Protein AF-A0A1R1PQX9-F1 (afdb_monomer_lite)

Foldseek 3Di:
DDDDDDDDDDDDDDPDPDPDPDPVVVVVVVVVVVCVVCLQQAQAPAGRDDDDPPDDGSVVVCDDDVNVPPDSVPDDGHHDVVVVVVPDDDDDDPDPDDDDPPPDDPDPDDDDD

Secondary structure (DSSP, 8-state):
--PPPPP----------------HHHHHHHHHHHHHHS-TTSSSSS--S-SSTTPPPHHHHT-STTSTT--STTS--PPPHHHHHTTSPPPP-SSS-----TT----------

Organism: Zancudomyces culisetae (NCBI:txid1213189)

pLDDT: mean 76.29, std 18.89, range [38.81, 96.44]

Structure (mmCIF, N/CA/C/O backbone):
data_AF-A0A1R1PQX9-F1
#
_entry.id   AF-A0A1R1PQX9-F1
#
loop_
_atom_site.group_PDB
_atom_site.id
_atom_site.type_symbol
_atom_site.label_atom_id
_atom_site.label_alt_id
_atom_site.label_comp_id
_atom_site.label_asym_id
_atom_site.label_entity_id
_atom_site.label_seq_id
_atom_site.pdbx_PDB_ins_code
_atom_site.Cartn_x
_atom_site.Cartn_y
_atom_site.Cartn_z
_atom_site.occupancy
_atom_site.B_iso_or_equiv
_atom_site.auth_seq_id
_atom_site.auth_comp_id
_atom_site.auth_asym_id
_atom_site.auth_atom_id
_atom_site.pdbx_PDB_model_num
ATOM 1 N N . MET A 1 1 ? 81.432 1.247 -43.766 1.00 42.47 1 MET A N 1
ATOM 2 C CA . MET A 1 1 ? 80.584 2.095 -42.900 1.00 42.47 1 MET A CA 1
AT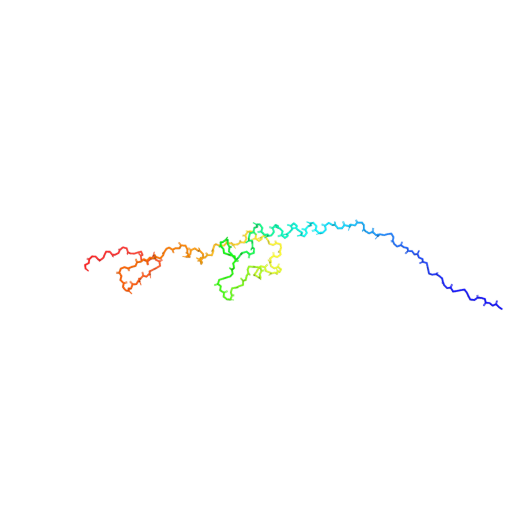OM 3 C C . MET A 1 1 ? 79.189 2.138 -43.513 1.00 42.47 1 MET A C 1
ATOM 5 O O . MET A 1 1 ? 78.924 3.020 -44.314 1.00 42.47 1 MET A O 1
ATOM 9 N N . ASN A 1 2 ? 78.319 1.172 -43.208 1.00 38.81 2 ASN A N 1
ATOM 10 C CA . ASN A 1 2 ? 76.981 1.112 -43.810 1.00 38.81 2 ASN A CA 1
ATOM 11 C C . ASN A 1 2 ? 75.936 1.377 -42.726 1.00 38.81 2 ASN A C 1
ATOM 13 O O . ASN A 1 2 ? 75.828 0.626 -41.759 1.00 38.81 2 ASN A O 1
ATOM 17 N N . ARG A 1 3 ? 75.227 2.502 -42.864 1.00 50.44 3 ARG A N 1
ATOM 18 C CA . ARG A 1 3 ? 74.187 2.962 -41.941 1.00 50.44 3 ARG A CA 1
ATOM 19 C C . ARG A 1 3 ? 72.913 2.144 -42.139 1.00 50.44 3 ARG A C 1
ATOM 21 O O . ARG A 1 3 ? 72.355 2.123 -43.230 1.00 50.44 3 ARG A O 1
ATOM 28 N N . VAL A 1 4 ? 72.439 1.527 -41.063 1.00 54.25 4 VAL A N 1
ATOM 29 C CA . VAL A 1 4 ? 71.077 0.998 -40.953 1.00 54.25 4 VAL A CA 1
ATOM 30 C C . VAL A 1 4 ? 70.146 2.187 -40.698 1.00 54.25 4 VAL A C 1
ATOM 32 O O . VAL A 1 4 ? 70.341 2.910 -39.723 1.00 54.25 4 VAL A O 1
ATOM 35 N N . VAL A 1 5 ? 69.156 2.412 -41.563 1.00 56.44 5 VAL A N 1
ATOM 36 C CA . VAL A 1 5 ? 68.070 3.374 -41.311 1.00 56.44 5 VAL A CA 1
ATOM 37 C C . VAL A 1 5 ? 66.827 2.583 -40.914 1.00 56.44 5 VAL A C 1
ATOM 39 O O . VAL A 1 5 ? 66.352 1.734 -41.665 1.00 56.44 5 VAL A O 1
ATOM 42 N N . ALA A 1 6 ? 66.349 2.833 -39.697 1.00 54.91 6 ALA A N 1
ATOM 43 C CA . ALA A 1 6 ? 65.180 2.201 -39.103 1.00 54.91 6 ALA A CA 1
ATOM 44 C C . ALA A 1 6 ? 63.860 2.873 -39.534 1.00 54.91 6 ALA A C 1
ATOM 46 O O . ALA A 1 6 ? 63.826 4.033 -39.938 1.00 54.91 6 ALA A O 1
ATOM 47 N N . LEU A 1 7 ? 62.784 2.087 -39.419 1.00 58.06 7 LEU A N 1
ATOM 48 C CA . LEU A 1 7 ? 61.389 2.336 -39.792 1.00 58.06 7 LEU A CA 1
ATOM 49 C C . LEU A 1 7 ? 60.802 3.688 -39.348 1.00 58.06 7 LEU A C 1
ATOM 51 O O . LEU A 1 7 ? 60.935 4.071 -38.188 1.00 58.06 7 LEU A O 1
ATOM 55 N N . THR A 1 8 ? 59.910 4.244 -40.175 1.00 57.44 8 THR A N 1
ATOM 56 C CA . THR A 1 8 ? 58.735 4.989 -39.688 1.00 57.44 8 THR A CA 1
ATOM 57 C C . THR A 1 8 ? 57.465 4.500 -40.397 1.00 57.44 8 THR A C 1
ATOM 59 O O . THR A 1 8 ? 57.415 4.339 -41.615 1.00 57.44 8 THR A O 1
ATOM 62 N N . ARG A 1 9 ? 56.441 4.148 -39.606 1.00 58.56 9 ARG A N 1
ATOM 63 C CA . ARG A 1 9 ? 55.168 3.581 -40.078 1.00 58.56 9 ARG A CA 1
ATOM 64 C C . ARG A 1 9 ? 54.248 4.696 -40.586 1.00 58.56 9 ARG A C 1
ATOM 66 O O . ARG A 1 9 ? 54.128 5.747 -39.965 1.00 58.56 9 ARG A O 1
ATOM 73 N N . ASN A 1 10 ? 53.587 4.420 -41.704 1.00 54.25 10 ASN A N 1
ATOM 74 C CA . ASN A 1 10 ? 52.663 5.292 -42.424 1.00 54.25 10 ASN A CA 1
ATOM 75 C C . ASN A 1 10 ? 51.423 5.639 -41.569 1.00 54.25 10 ASN A C 1
ATOM 77 O O . ASN A 1 10 ? 50.654 4.752 -41.198 1.00 54.25 10 ASN A O 1
ATOM 81 N N . ILE A 1 11 ? 51.225 6.922 -41.255 1.00 62.81 11 ILE A N 1
ATOM 82 C CA . ILE A 1 11 ? 50.073 7.426 -40.494 1.00 62.81 11 ILE A CA 1
ATOM 83 C C . ILE A 1 11 ? 48.940 7.730 -41.482 1.00 62.81 11 ILE A C 1
ATOM 85 O O . ILE A 1 11 ? 48.934 8.779 -42.121 1.00 62.81 11 ILE A O 1
ATOM 89 N N . ARG A 1 12 ? 47.939 6.847 -41.578 1.00 60.03 12 ARG A N 1
ATOM 90 C CA . ARG A 1 12 ? 46.628 7.186 -42.157 1.00 60.03 12 ARG A CA 1
ATOM 91 C C . ARG A 1 12 ? 45.631 7.383 -41.020 1.00 60.03 12 ARG A C 1
ATOM 93 O O . ARG A 1 12 ? 45.222 6.420 -40.380 1.00 60.03 12 ARG A O 1
ATOM 100 N N . LYS A 1 13 ? 45.267 8.637 -40.741 1.00 60.69 13 LYS A N 1
ATOM 101 C CA . LYS A 1 13 ? 44.213 8.976 -39.774 1.00 60.69 13 LYS A CA 1
ATOM 102 C C . LYS A 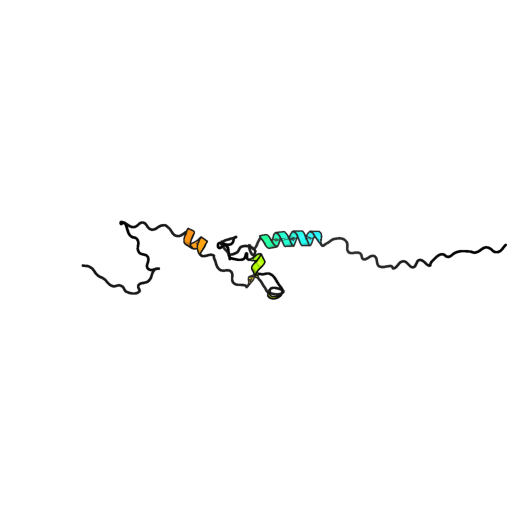1 13 ? 42.845 8.731 -40.430 1.00 60.69 13 LYS A C 1
ATOM 104 O O . LYS A 1 13 ? 42.609 9.315 -41.488 1.00 60.69 13 LYS A O 1
ATOM 109 N N . PRO A 1 14 ? 41.940 7.920 -39.855 1.00 58.06 14 PRO A N 1
ATOM 110 C CA . PRO A 1 14 ? 40.578 7.844 -40.356 1.00 58.06 14 PRO A CA 1
ATOM 111 C C . PRO A 1 14 ? 39.829 9.128 -39.985 1.00 58.06 14 PRO A C 1
ATOM 113 O O . PRO A 1 14 ? 39.666 9.475 -38.814 1.00 58.06 14 PRO A O 1
ATOM 116 N N . ILE A 1 15 ? 39.383 9.839 -41.016 1.00 66.69 15 ILE A N 1
ATOM 117 C CA . ILE A 1 15 ? 38.329 10.846 -40.939 1.00 66.69 15 ILE A CA 1
ATOM 118 C C . ILE A 1 15 ? 37.060 10.080 -40.583 1.00 66.69 15 ILE A C 1
ATOM 120 O O . ILE A 1 15 ? 36.576 9.363 -41.440 1.00 66.69 15 ILE A O 1
ATOM 124 N N . LEU A 1 16 ? 36.594 10.155 -39.336 1.00 62.31 16 LEU A N 1
ATOM 125 C CA . LEU A 1 16 ? 35.195 10.007 -38.894 1.00 62.31 16 LEU A CA 1
ATOM 126 C C . LEU A 1 16 ? 35.175 10.124 -37.354 1.00 62.31 16 LEU A C 1
ATOM 128 O O . LEU A 1 16 ? 34.904 9.170 -36.629 1.00 62.31 16 LEU A O 1
ATOM 132 N N . GLN A 1 17 ? 35.493 11.311 -36.832 1.00 60.09 17 GLN A N 1
ATOM 133 C CA . GLN A 1 17 ? 35.113 11.664 -35.461 1.00 60.09 17 GLN A CA 1
ATOM 134 C C . GLN A 1 17 ? 33.673 12.180 -35.528 1.00 60.09 17 GLN A C 1
ATOM 136 O O . GLN A 1 17 ? 33.383 13.256 -36.048 1.00 60.09 17 GLN A O 1
ATOM 141 N N . ARG A 1 18 ? 32.769 11.300 -35.103 1.00 59.69 18 ARG A N 1
ATOM 142 C CA . ARG A 1 1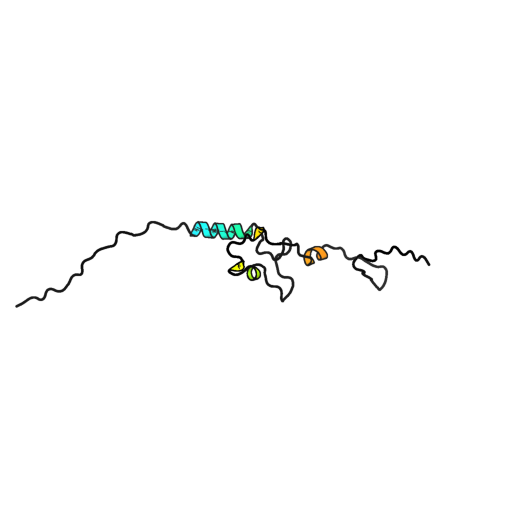8 ? 31.317 11.44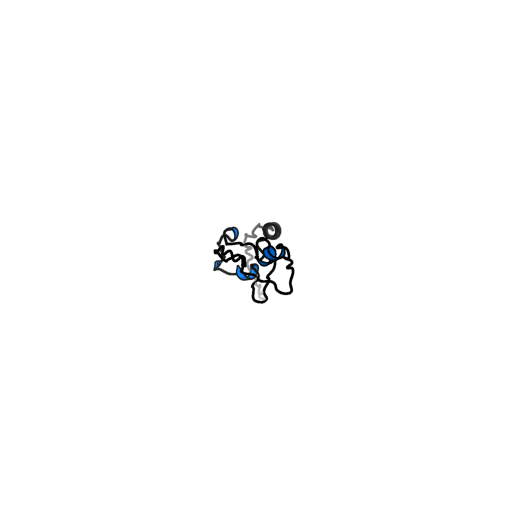2 -35.088 1.00 59.69 18 ARG A CA 1
ATOM 143 C C . ARG A 1 18 ? 30.904 12.616 -34.199 1.00 59.69 18 ARG A C 1
ATOM 145 O O . ARG A 1 18 ? 31.036 12.557 -32.983 1.00 59.69 18 ARG A O 1
ATOM 152 N N . TRP A 1 19 ? 30.363 13.656 -34.822 1.00 62.25 19 TRP A N 1
ATOM 153 C CA . TRP A 1 19 ? 29.675 14.759 -34.158 1.00 62.25 19 TRP A CA 1
ATOM 154 C C . TRP A 1 19 ? 28.310 14.299 -33.649 1.00 62.25 19 TRP A C 1
ATOM 156 O O . TRP A 1 19 ? 27.332 14.412 -34.369 1.00 62.25 19 TRP A O 1
ATOM 166 N N . PHE A 1 20 ? 28.228 13.783 -32.427 1.00 59.69 20 PHE A N 1
ATOM 167 C CA . PHE A 1 20 ? 26.977 13.787 -31.660 1.00 59.69 20 PHE A CA 1
ATOM 168 C C . PHE A 1 20 ? 27.334 13.929 -30.180 1.00 59.69 20 PHE A C 1
ATOM 170 O O . PHE A 1 20 ? 27.494 12.945 -29.463 1.00 59.69 20 PHE A O 1
ATOM 177 N N . SER A 1 21 ? 27.533 15.179 -29.758 1.00 57.94 21 SER A N 1
ATOM 178 C CA . SER A 1 21 ? 27.712 15.535 -28.353 1.00 57.94 21 SER A CA 1
ATOM 179 C C . SER A 1 21 ? 26.346 15.611 -27.669 1.00 57.94 21 SER A C 1
ATOM 181 O O . SER A 1 21 ? 25.455 16.317 -28.134 1.00 57.94 21 SER A O 1
ATOM 183 N N . SER A 1 22 ? 26.218 14.830 -26.598 1.00 61.75 22 SER A N 1
ATOM 184 C CA . SER A 1 22 ? 25.275 14.930 -25.478 1.00 61.75 22 SER A CA 1
ATOM 185 C C . SER A 1 22 ? 23.878 15.504 -25.766 1.00 61.75 22 SER A C 1
ATOM 187 O O . SER A 1 22 ? 23.613 16.694 -25.626 1.00 61.75 22 SER A O 1
ATOM 189 N N . SER A 1 23 ? 22.927 14.630 -26.100 1.00 57.12 23 SER A N 1
ATOM 190 C CA . SER A 1 23 ? 21.487 14.896 -25.895 1.00 57.12 23 SER A CA 1
ATOM 191 C C . SER A 1 23 ? 20.826 13.852 -24.987 1.00 57.12 23 SER A C 1
ATOM 193 O O . SER A 1 23 ? 19.615 13.873 -24.789 1.00 57.12 23 SER A O 1
ATOM 195 N N . THR A 1 24 ? 21.612 12.936 -24.417 1.00 55.94 24 THR A N 1
ATOM 196 C CA . THR A 1 24 ? 21.123 11.840 -23.570 1.00 55.94 24 THR A CA 1
ATOM 197 C C . THR A 1 24 ? 20.821 12.283 -22.140 1.00 55.94 24 THR A C 1
ATOM 199 O O . THR A 1 24 ? 19.930 11.723 -21.515 1.00 55.94 24 THR A O 1
ATOM 202 N N . GLU A 1 25 ? 21.489 13.319 -21.626 1.00 57.75 25 GLU A N 1
ATOM 203 C CA . GLU A 1 25 ? 21.271 13.783 -20.245 1.00 57.75 25 GLU A CA 1
ATOM 204 C C . GLU A 1 25 ? 19.897 14.444 -20.068 1.00 57.75 25 GLU A C 1
ATOM 206 O O . GLU A 1 25 ? 19.173 14.136 -19.124 1.00 57.75 25 GLU A O 1
ATOM 211 N N . LYS A 1 26 ? 19.471 15.264 -21.039 1.00 56.47 26 LYS A N 1
ATOM 212 C CA . LYS A 1 26 ? 18.160 15.930 -21.002 1.00 56.47 26 LYS A CA 1
ATOM 213 C C . LYS A 1 26 ? 16.994 14.959 -21.214 1.00 56.47 26 LYS A C 1
ATOM 215 O O . LYS A 1 26 ? 15.891 15.228 -20.755 1.00 56.47 26 LYS A O 1
ATOM 220 N N . LEU A 1 27 ? 17.220 13.832 -21.893 1.00 54.00 27 LEU A N 1
ATOM 221 C CA . LEU A 1 27 ? 16.205 12.789 -22.054 1.00 54.00 27 LEU A CA 1
ATOM 222 C C . LEU A 1 27 ? 16.003 12.001 -20.759 1.00 54.00 27 LEU A C 1
ATOM 224 O O . LEU A 1 27 ? 14.854 11.817 -20.368 1.00 54.00 27 LEU A O 1
ATOM 228 N N . ASN A 1 28 ? 17.086 11.630 -20.067 1.00 59.50 28 ASN A N 1
ATOM 229 C CA . ASN A 1 28 ? 17.013 10.858 -18.825 1.00 59.50 28 ASN A CA 1
ATOM 230 C C . ASN A 1 28 ? 16.236 11.607 -17.730 1.00 59.50 28 ASN A C 1
ATOM 232 O O . ASN A 1 28 ? 15.330 11.034 -17.121 1.00 59.50 28 ASN A O 1
ATOM 236 N N . GLU A 1 29 ? 16.491 12.909 -17.575 1.00 56.69 29 GLU A N 1
ATOM 237 C CA . GLU A 1 29 ? 15.787 13.759 -16.606 1.00 56.69 29 GLU A CA 1
ATOM 238 C C . GLU A 1 29 ? 14.282 13.900 -16.909 1.00 56.69 29 GLU A C 1
ATOM 240 O O . GLU A 1 29 ? 13.476 14.038 -15.995 1.00 56.69 29 GLU A O 1
ATOM 245 N N . ILE A 1 30 ? 13.867 13.860 -18.181 1.00 56.25 30 ILE A N 1
ATOM 246 C CA . ILE A 1 30 ? 12.448 13.959 -18.571 1.00 56.25 30 ILE A CA 1
ATOM 247 C C . ILE A 1 30 ? 11.721 12.620 -18.350 1.00 56.25 30 ILE A C 1
ATOM 249 O O . ILE A 1 30 ? 10.551 12.611 -17.961 1.00 56.25 30 ILE A O 1
ATOM 253 N N . THR A 1 31 ? 12.400 11.486 -18.548 1.00 55.50 31 THR A N 1
ATOM 254 C CA . THR A 1 31 ? 11.839 10.147 -18.284 1.00 55.50 31 THR A CA 1
ATOM 255 C C . THR A 1 31 ? 11.579 9.874 -16.807 1.00 55.50 31 THR A C 1
ATOM 257 O O . THR A 1 31 ? 10.531 9.316 -16.487 1.00 55.50 31 THR A O 1
ATOM 260 N N . GLU A 1 32 ? 12.469 10.292 -15.903 1.00 53.78 32 GLU A N 1
ATOM 261 C CA . GLU A 1 32 ? 12.270 10.083 -14.459 1.00 53.78 32 GLU A CA 1
ATOM 262 C C . GLU A 1 32 ? 11.104 10.925 -13.918 1.00 53.78 32 GLU A C 1
ATOM 264 O O . GLU A 1 32 ? 10.275 10.445 -13.143 1.00 53.78 32 GLU A O 1
ATOM 269 N N . LYS A 1 33 ? 10.960 12.162 -14.406 1.00 50.22 33 LYS A N 1
ATOM 270 C CA . LYS A 1 33 ? 9.889 13.078 -13.982 1.00 50.22 33 LYS A CA 1
ATOM 271 C C . LYS A 1 33 ? 8.515 12.587 -14.443 1.00 50.22 33 LYS A C 1
ATOM 273 O O . LYS A 1 33 ? 7.595 12.480 -13.639 1.00 50.22 33 LYS A O 1
ATOM 278 N N . LYS A 1 34 ? 8.405 12.141 -15.699 1.00 47.91 34 LYS A N 1
ATOM 279 C CA . LYS A 1 34 ? 7.140 11.668 -16.285 1.00 47.91 34 LYS A CA 1
ATOM 280 C C . LYS A 1 34 ? 6.649 10.327 -15.715 1.00 47.91 34 LYS A C 1
ATOM 282 O O . LYS A 1 34 ? 5.443 10.095 -15.667 1.00 47.91 34 LYS A O 1
ATOM 287 N N . ALA A 1 35 ? 7.550 9.452 -15.258 1.00 47.84 35 ALA A N 1
ATOM 288 C CA . ALA A 1 35 ? 7.179 8.188 -14.608 1.00 47.84 35 ALA A CA 1
ATOM 289 C C . ALA A 1 35 ? 6.541 8.386 -13.218 1.00 47.84 35 ALA A C 1
ATOM 291 O O . ALA A 1 35 ? 5.837 7.503 -12.733 1.00 47.84 35 ALA A O 1
ATOM 292 N N . THR A 1 36 ? 6.759 9.551 -12.601 1.00 50.91 36 THR A N 1
ATOM 293 C CA . THR A 1 36 ? 6.252 9.885 -11.263 1.00 50.91 36 THR A CA 1
ATOM 294 C C . THR A 1 36 ? 4.839 10.491 -11.309 1.00 50.91 36 THR A C 1
ATOM 296 O O . THR A 1 36 ? 4.080 10.382 -10.351 1.00 50.91 36 THR A O 1
ATOM 299 N N . GLU A 1 37 ? 4.449 11.096 -12.436 1.00 54.34 37 GLU A N 1
ATOM 300 C CA . GLU A 1 37 ? 3.193 11.857 -12.580 1.00 54.34 37 GLU A CA 1
ATOM 301 C C . GLU A 1 37 ? 1.953 10.970 -12.779 1.00 54.34 37 GLU A C 1
ATOM 303 O O . GLU A 1 37 ? 0.841 11.326 -12.390 1.00 54.34 37 GLU A O 1
ATOM 308 N N . VAL A 1 38 ? 2.138 9.775 -13.334 1.00 57.22 38 VAL A N 1
ATOM 309 C CA . VAL A 1 38 ? 1.114 8.732 -13.400 1.00 57.22 38 VAL A CA 1
ATOM 310 C C . VAL A 1 38 ? 1.594 7.693 -12.412 1.00 57.22 38 VAL A C 1
ATOM 312 O O . VAL A 1 38 ? 2.609 7.077 -12.694 1.00 57.22 38 VAL A O 1
ATOM 315 N N . GLY A 1 39 ? 0.951 7.530 -11.252 1.00 63.78 39 GLY A N 1
ATOM 316 C CA . GLY A 1 39 ? 1.397 6.642 -10.162 1.00 63.78 39 GLY A CA 1
ATOM 317 C C . GLY A 1 39 ? 1.422 5.150 -10.523 1.00 63.78 39 GLY A C 1
ATOM 318 O O . GLY A 1 39 ? 0.858 4.324 -9.813 1.00 63.78 39 GLY A O 1
ATOM 319 N N . TRP A 1 40 ? 2.024 4.780 -11.648 1.00 76.25 40 TRP A N 1
ATOM 320 C CA . TRP A 1 40 ? 2.084 3.453 -12.220 1.00 76.25 40 TRP A CA 1
ATOM 321 C C . TRP A 1 40 ? 2.850 2.494 -11.319 1.00 76.25 40 TRP A C 1
ATOM 323 O O . TRP A 1 40 ? 2.474 1.330 -11.264 1.00 76.25 40 TRP A O 1
ATOM 333 N N . SER A 1 41 ? 3.844 2.986 -10.579 1.00 84.31 41 SER A N 1
ATOM 334 C CA . SER A 1 41 ? 4.579 2.230 -9.559 1.00 84.31 41 SER A CA 1
ATOM 335 C C . SER A 1 41 ? 3.701 1.801 -8.381 1.00 84.31 41 SER A C 1
ATOM 337 O O . SER A 1 41 ? 3.928 0.734 -7.810 1.00 84.31 41 SER A O 1
ATOM 339 N N . ASN A 1 42 ? 2.658 2.573 -8.049 1.00 91.94 42 ASN A N 1
ATOM 340 C CA . ASN A 1 42 ? 1.753 2.234 -6.954 1.00 91.94 42 ASN A CA 1
ATOM 341 C C . ASN A 1 42 ? 1.049 0.904 -7.225 1.00 91.94 42 ASN A C 1
ATOM 343 O O . ASN A 1 42 ? 0.545 0.660 -8.326 1.00 91.94 42 ASN A O 1
ATOM 347 N N . GLN A 1 43 ? 0.938 0.080 -6.184 1.00 94.06 43 GLN A N 1
ATOM 348 C CA . GLN A 1 43 ? 0.321 -1.240 -6.269 1.00 94.06 43 GLN A CA 1
ATOM 349 C C . GLN A 1 43 ? -1.130 -1.193 -6.769 1.00 94.06 43 GLN A C 1
ATOM 351 O O . GLN A 1 43 ? -1.568 -2.079 -7.506 1.00 94.06 43 GLN A O 1
ATOM 356 N N . SER A 1 44 ? -1.854 -0.137 -6.398 1.00 93.75 44 SER A N 1
ATOM 357 C CA . SER A 1 44 ? -3.242 0.136 -6.759 1.00 93.75 44 SER A CA 1
ATOM 358 C C . SER A 1 44 ? -3.443 1.623 -7.077 1.00 93.75 44 SER A C 1
ATOM 360 O O . SER A 1 44 ? -2.605 2.471 -6.776 1.00 93.75 44 SER A O 1
ATOM 362 N N . THR A 1 45 ? -4.589 1.976 -7.659 1.00 92.44 45 THR A N 1
ATOM 363 C CA . THR A 1 45 ? -4.995 3.372 -7.895 1.00 92.44 45 THR A CA 1
ATOM 364 C C . THR A 1 45 ? -5.058 4.206 -6.610 1.00 92.44 45 THR A C 1
ATOM 366 O O . THR A 1 45 ? -4.714 5.379 -6.645 1.00 92.44 45 THR A O 1
ATOM 369 N N . ASN A 1 46 ? -5.424 3.604 -5.477 1.00 93.56 46 ASN A N 1
ATOM 370 C CA . ASN A 1 46 ? -5.588 4.273 -4.179 1.00 93.56 46 ASN A CA 1
ATOM 371 C C . ASN A 1 46 ? -4.608 3.794 -3.090 1.00 93.56 46 ASN A C 1
ATOM 373 O O . ASN A 1 46 ? -4.743 4.215 -1.950 1.00 93.56 46 ASN A O 1
ATOM 377 N N . HIS A 1 47 ? -3.664 2.897 -3.399 1.00 93.50 47 HIS A N 1
ATOM 378 C CA . HIS A 1 47 ? -2.739 2.354 -2.398 1.00 93.50 47 HIS A CA 1
ATOM 379 C C . HIS A 1 47 ? -1.335 2.166 -2.995 1.00 93.50 47 HIS A C 1
ATOM 381 O O . HIS A 1 47 ? -1.203 1.440 -3.988 1.00 93.50 47 HIS A O 1
ATOM 387 N N . PRO A 1 48 ? -0.290 2.797 -2.425 1.00 92.50 48 PRO A N 1
ATOM 388 C CA . PRO A 1 48 ? 1.050 2.790 -3.008 1.00 92.50 48 PRO A CA 1
ATOM 389 C C . PRO A 1 48 ? 1.772 1.454 -2.819 1.00 92.50 48 PRO A C 1
ATOM 391 O O . PRO A 1 48 ? 2.345 0.922 -3.766 1.00 92.50 48 PRO A O 1
ATOM 394 N N . GLY A 1 49 ? 1.715 0.889 -1.613 1.00 92.62 49 GLY A N 1
ATOM 395 C CA . GLY A 1 49 ? 2.518 -0.269 -1.227 1.00 92.62 49 GLY A CA 1
ATOM 396 C C . GLY A 1 49 ? 1.815 -1.618 -1.352 1.00 92.62 49 GLY A C 1
ATOM 397 O O . GLY A 1 49 ? 0.645 -1.722 -1.730 1.00 92.62 49 GLY A O 1
ATOM 398 N N . VAL A 1 50 ? 2.548 -2.659 -0.970 1.00 95.19 50 VAL A N 1
ATOM 399 C CA . VAL A 1 50 ? 2.006 -4.000 -0.730 1.00 95.19 50 VAL A CA 1
ATOM 400 C C . VAL A 1 50 ? 1.312 -4.060 0.636 1.00 95.19 50 VAL A C 1
ATOM 402 O O . VAL A 1 50 ? 1.650 -3.303 1.541 1.00 95.19 50 VAL A O 1
ATOM 405 N N . TRP A 1 51 ? 0.351 -4.964 0.797 1.00 95.12 51 TRP A N 1
ATOM 406 C CA . TRP A 1 51 ? -0.415 -5.174 2.036 1.00 95.12 51 TRP A CA 1
ATOM 407 C C . TRP A 1 51 ? -0.339 -6.625 2.541 1.00 95.12 51 TRP A C 1
ATOM 409 O O . TRP A 1 51 ? -1.088 -7.027 3.428 1.00 95.12 51 TRP A O 1
ATOM 419 N N . SER A 1 52 ? 0.547 -7.439 1.963 1.00 95.00 52 SER A N 1
ATOM 420 C CA . SER A 1 52 ? 0.830 -8.807 2.403 1.00 95.00 52 SER A CA 1
ATOM 421 C C . SER A 1 52 ? 2.307 -9.130 2.191 1.00 95.00 52 SER A C 1
ATOM 423 O O . SER A 1 52 ? 2.892 -8.718 1.192 1.00 95.00 52 SER A O 1
ATOM 425 N N . ALA A 1 53 ? 2.895 -9.903 3.105 1.00 95.19 53 ALA A N 1
ATOM 426 C CA . ALA A 1 53 ? 4.305 -10.300 3.059 1.00 95.19 53 ALA A CA 1
ATOM 427 C C . ALA 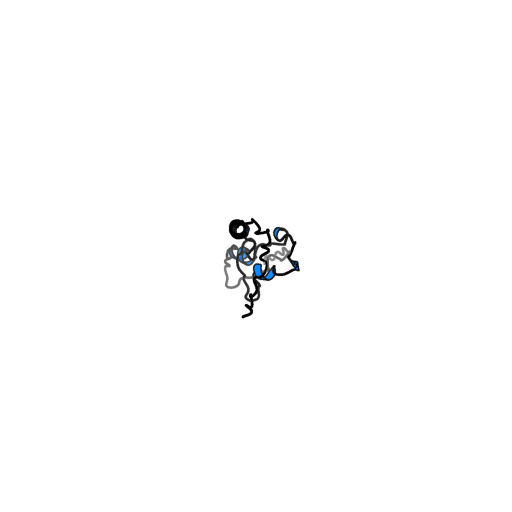A 1 53 ? 4.690 -11.038 1.763 1.00 95.19 53 ALA A C 1
ATOM 429 O O . ALA A 1 53 ? 5.789 -10.855 1.248 1.00 95.19 53 ALA A O 1
ATOM 430 N N . ASN A 1 54 ? 3.779 -11.839 1.205 1.00 96.44 54 ASN A N 1
ATOM 431 C CA . ASN A 1 54 ? 4.036 -12.616 -0.011 1.00 96.44 54 ASN A CA 1
ATOM 432 C C . ASN A 1 54 ? 3.654 -11.857 -1.292 1.00 96.44 54 ASN A C 1
ATOM 434 O O . ASN A 1 54 ? 3.819 -12.379 -2.398 1.00 96.44 54 ASN A O 1
ATOM 438 N N . GLN A 1 55 ? 3.112 -10.644 -1.170 1.00 95.94 55 GLN A N 1
ATOM 439 C CA . GLN A 1 55 ? 2.714 -9.848 -2.318 1.00 95.94 55 GLN A CA 1
ATOM 440 C C . GLN A 1 55 ? 3.942 -9.182 -2.943 1.00 95.94 55 GLN A C 1
ATOM 442 O O . GLN A 1 55 ? 4.701 -8.486 -2.275 1.00 95.94 55 GLN A O 1
ATOM 447 N N . ARG A 1 56 ? 4.124 -9.362 -4.254 1.00 95.06 56 ARG A N 1
ATOM 448 C CA . ARG A 1 56 ? 5.165 -8.651 -5.008 1.00 95.06 56 ARG A CA 1
ATOM 449 C C . ARG A 1 56 ? 4.735 -7.212 -5.273 1.00 95.06 56 ARG A C 1
ATOM 451 O O . ARG A 1 56 ? 3.561 -6.964 -5.568 1.00 95.06 56 ARG A O 1
ATOM 458 N N . SER A 1 57 ? 5.688 -6.285 -5.208 1.00 93.75 57 SER A N 1
ATOM 459 C CA . SER A 1 57 ? 5.471 -4.916 -5.673 1.00 93.75 57 SER A CA 1
ATOM 460 C C . SER A 1 57 ? 5.185 -4.904 -7.174 1.00 93.75 57 SER A C 1
ATOM 462 O O . SER A 1 57 ? 5.598 -5.802 -7.918 1.00 93.75 57 SER A O 1
ATOM 464 N N . ARG A 1 58 ? 4.472 -3.874 -7.629 1.00 91.06 58 ARG A N 1
ATOM 465 C CA . ARG A 1 58 ? 4.069 -3.742 -9.029 1.00 91.06 58 ARG A CA 1
ATOM 466 C C . ARG A 1 58 ? 5.259 -3.701 -9.977 1.00 91.06 58 ARG A C 1
ATOM 468 O O . ARG A 1 58 ? 5.242 -4.366 -11.006 1.00 91.06 58 ARG A O 1
ATOM 475 N N . GLU A 1 59 ? 6.301 -2.978 -9.592 1.00 89.25 59 GLU A N 1
ATOM 476 C CA . GLU A 1 59 ? 7.547 -2.843 -10.352 1.00 89.25 59 GLU A CA 1
ATOM 477 C C . GLU A 1 59 ? 8.195 -4.204 -10.630 1.00 89.25 59 GLU A C 1
ATOM 479 O O . GLU A 1 59 ? 8.581 -4.493 -11.759 1.00 89.25 59 GLU A O 1
ATOM 484 N N . LEU A 1 60 ? 8.229 -5.086 -9.626 1.00 90.94 60 LEU A N 1
ATOM 485 C CA . LEU A 1 60 ? 8.773 -6.437 -9.773 1.00 90.94 60 LEU A CA 1
ATOM 486 C C . LEU A 1 60 ? 7.820 -7.377 -10.525 1.00 90.94 60 LEU A C 1
ATOM 488 O O . LEU A 1 60 ? 8.263 -8.334 -11.158 1.00 90.94 60 LEU A O 1
ATOM 492 N N . ALA A 1 61 ? 6.508 -7.138 -10.453 1.00 89.62 61 ALA A N 1
ATOM 493 C CA . ALA A 1 61 ? 5.505 -7.953 -11.137 1.00 89.62 61 ALA A CA 1
ATOM 494 C C . ALA A 1 61 ? 5.447 -7.686 -12.652 1.00 89.62 61 ALA A C 1
ATOM 496 O O . ALA A 1 61 ? 5.213 -8.618 -13.424 1.00 89.62 61 ALA A O 1
ATOM 497 N N . PHE A 1 62 ? 5.688 -6.442 -13.073 1.00 88.88 62 PHE A N 1
ATOM 498 C CA . PHE A 1 62 ? 5.711 -6.003 -14.475 1.00 88.88 62 PHE A CA 1
ATOM 499 C C . PHE A 1 62 ? 7.123 -6.023 -15.082 1.00 88.88 62 PHE A C 1
ATOM 501 O O . PHE A 1 62 ? 7.459 -5.210 -15.940 1.00 88.88 62 PHE A O 1
ATOM 508 N N . TYR A 1 63 ? 7.954 -6.970 -14.648 1.00 89.31 63 TYR A N 1
ATOM 509 C CA . TYR A 1 63 ? 9.305 -7.159 -15.165 1.00 89.31 63 TYR A CA 1
ATOM 510 C C . TYR A 1 63 ? 9.365 -8.249 -16.250 1.00 89.31 63 TYR A C 1
ATOM 512 O O . TYR A 1 63 ? 8.745 -9.312 -16.133 1.00 89.31 63 TYR A O 1
ATOM 520 N N . GLY A 1 64 ? 10.167 -7.999 -17.289 1.00 91.25 64 GLY A N 1
ATOM 521 C CA . GLY A 1 64 ? 10.600 -8.988 -18.278 1.00 91.25 64 GLY A CA 1
ATOM 522 C C . GLY A 1 64 ? 9.920 -8.915 -19.657 1.00 91.25 64 GLY A C 1
ATOM 523 O O . GLY A 1 64 ? 8.979 -8.143 -19.858 1.00 91.25 64 GLY A 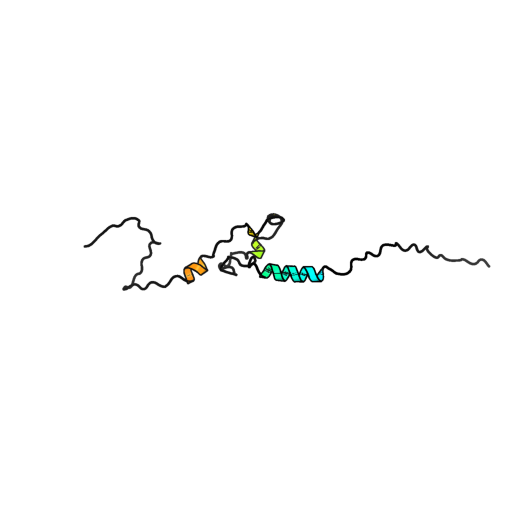O 1
ATOM 524 N N . PRO A 1 65 ? 10.346 -9.778 -20.604 1.00 93.56 65 PRO A N 1
ATOM 525 C CA . PRO A 1 65 ? 10.036 -9.641 -22.036 1.00 93.56 65 PRO A CA 1
ATOM 526 C C . PRO A 1 65 ? 8.551 -9.686 -22.408 1.00 93.56 65 PRO A C 1
ATOM 528 O O . PRO A 1 65 ? 8.148 -9.199 -23.457 1.00 93.56 65 PRO A O 1
ATOM 531 N N . ARG A 1 66 ? 7.695 -10.253 -21.549 1.00 92.12 66 ARG A N 1
ATOM 532 C CA . ARG A 1 66 ? 6.241 -10.321 -21.792 1.00 92.12 66 ARG A CA 1
ATOM 533 C C . ARG A 1 66 ? 5.554 -8.954 -21.736 1.00 92.12 66 ARG A C 1
ATOM 535 O O . ARG A 1 66 ? 4.445 -8.822 -22.251 1.00 92.12 66 ARG A O 1
ATOM 542 N N . PHE A 1 67 ? 6.182 -7.981 -21.080 1.00 92.12 67 PHE A N 1
ATOM 543 C CA . PHE A 1 67 ? 5.671 -6.620 -20.928 1.00 92.12 67 PHE A CA 1
ATOM 544 C C . PHE A 1 67 ? 6.350 -5.626 -21.874 1.00 92.12 67 PHE A C 1
ATOM 546 O O . PHE A 1 67 ? 5.903 -4.486 -21.985 1.00 92.12 67 PHE A O 1
ATOM 553 N N . GLU A 1 68 ? 7.388 -6.051 -22.597 1.00 90.94 68 GLU A N 1
ATOM 554 C CA . GLU A 1 68 ? 7.981 -5.247 -23.659 1.00 90.94 68 GLU A CA 1
ATOM 555 C C . GLU A 1 68 ? 6.951 -5.043 -24.774 1.00 90.94 68 GLU A C 1
ATOM 557 O O . GLU A 1 68 ? 6.219 -5.962 -25.146 1.00 90.94 68 GLU A O 1
ATOM 562 N N . GLN A 1 69 ? 6.857 -3.811 -25.281 1.00 91.56 69 GLN A N 1
ATOM 563 C CA . GLN A 1 69 ? 5.896 -3.424 -26.324 1.00 91.56 69 GLN A CA 1
ATOM 564 C C . GLN A 1 69 ? 4.415 -3.601 -25.931 1.00 91.56 69 GLN A C 1
ATOM 566 O O . GLN A 1 69 ? 3.534 -3.558 -26.792 1.00 91.56 69 GLN A O 1
ATOM 571 N N . LYS A 1 70 ? 4.109 -3.787 -24.641 1.00 90.94 70 LYS A N 1
ATOM 572 C CA . LYS A 1 70 ? 2.737 -3.740 -24.133 1.00 90.94 70 LYS A CA 1
ATOM 573 C C . LYS A 1 70 ? 2.422 -2.352 -23.611 1.00 90.94 70 LYS A C 1
ATOM 575 O O . LYS A 1 70 ? 3.198 -1.767 -22.861 1.00 90.94 70 LYS A O 1
ATOM 580 N N . ASP A 1 71 ? 1.246 -1.855 -23.977 1.00 90.31 71 ASP A N 1
ATOM 581 C CA . ASP A 1 71 ? 0.693 -0.683 -23.320 1.00 90.31 71 ASP A CA 1
ATOM 582 C C . ASP A 1 71 ? 0.295 -1.065 -21.891 1.00 90.31 71 ASP A C 1
ATOM 584 O O . ASP A 1 71 ? -0.653 -1.823 -21.651 1.00 90.31 71 ASP A O 1
ATOM 588 N N . LEU A 1 72 ? 1.089 -0.573 -20.945 1.00 86.88 72 LEU A N 1
ATOM 589 C CA . LEU A 1 72 ? 0.884 -0.782 -19.524 1.00 86.88 72 LEU A CA 1
ATOM 590 C C . LEU A 1 72 ? -0.354 -0.024 -19.032 1.00 86.88 72 LEU A C 1
ATOM 592 O O . LEU A 1 72 ? -1.069 -0.532 -18.176 1.00 86.88 72 LEU A O 1
ATOM 596 N N . SER A 1 73 ? -0.678 1.132 -19.615 1.00 87.19 73 SER A N 1
ATOM 597 C CA . SER A 1 73 ? -1.805 1.958 -19.167 1.00 87.19 73 SER A CA 1
ATOM 598 C C . SER A 1 73 ? -3.165 1.276 -19.354 1.00 87.19 73 SER A C 1
ATOM 600 O O . SER A 1 73 ? -4.067 1.468 -18.541 1.00 87.19 73 SER A O 1
ATOM 602 N N . ALA A 1 74 ? -3.283 0.417 -20.369 1.00 89.50 74 ALA A N 1
ATOM 603 C CA . ALA A 1 74 ? -4.479 -0.369 -20.648 1.00 89.50 74 ALA A CA 1
ATOM 604 C C . ALA A 1 74 ? -4.622 -1.619 -19.756 1.00 89.50 74 ALA A C 1
ATOM 606 O O . ALA A 1 74 ? -5.655 -2.290 -19.795 1.00 89.50 74 ALA A O 1
ATOM 607 N N . GLN A 1 75 ? -3.598 -1.974 -18.970 1.00 90.00 75 GLN A N 1
ATOM 608 C CA . GLN A 1 75 ? -3.670 -3.147 -18.100 1.00 90.00 75 GLN A CA 1
ATOM 609 C C . GLN A 1 75 ? -4.581 -2.876 -16.893 1.00 90.00 75 GLN A C 1
ATOM 611 O O . GLN A 1 75 ? -4.621 -1.752 -16.385 1.00 90.00 75 GLN A O 1
ATOM 616 N N . PRO A 1 76 ? -5.268 -3.902 -16.360 1.00 90.50 76 PRO A N 1
ATOM 617 C CA . PRO A 1 76 ? -6.162 -3.740 -15.219 1.00 90.50 76 PRO A CA 1
ATOM 618 C C . PRO A 1 76 ? -5.491 -3.062 -14.014 1.00 90.50 76 PRO A C 1
ATOM 620 O O . PRO A 1 76 ? -4.401 -3.444 -13.567 1.00 90.50 76 PRO A O 1
ATOM 623 N N . ARG A 1 77 ? -6.180 -2.059 -13.457 1.00 90.69 77 ARG A N 1
ATOM 624 C CA . ARG A 1 77 ? -5.725 -1.279 -12.300 1.00 90.69 77 ARG A CA 1
ATOM 625 C C . ARG A 1 77 ? -6.881 -1.006 -11.333 1.00 90.69 77 ARG A C 1
ATOM 627 O O . ARG A 1 77 ? -7.423 0.096 -11.262 1.00 90.69 77 ARG A O 1
ATOM 634 N N . SER A 1 78 ? -7.283 -2.046 -10.607 1.00 92.06 78 SER A N 1
ATOM 635 C CA . SER A 1 78 ? -8.349 -1.965 -9.606 1.00 92.06 78 SER A CA 1
ATOM 636 C C . SER A 1 78 ? -7.940 -1.121 -8.398 1.00 92.06 78 SER A C 1
ATOM 638 O O . SER A 1 78 ? -6.755 -0.977 -8.100 1.00 92.06 78 SER A O 1
ATOM 640 N N . MET A 1 79 ? -8.936 -0.607 -7.675 1.00 94.81 79 MET A N 1
ATOM 641 C CA . MET A 1 79 ? -8.734 -0.055 -6.335 1.00 94.81 79 MET A CA 1
ATOM 642 C C . MET A 1 79 ? -8.451 -1.179 -5.327 1.00 94.81 79 MET A C 1
ATOM 644 O O . MET A 1 79 ? -8.908 -2.311 -5.484 1.00 94.81 79 MET A O 1
ATOM 648 N N . ALA A 1 80 ? -7.706 -0.860 -4.276 1.00 96.06 80 ALA A N 1
ATOM 649 C CA . ALA A 1 80 ? -7.363 -1.760 -3.193 1.00 96.06 80 ALA A CA 1
ATOM 650 C C . ALA A 1 80 ? -8.494 -1.735 -2.170 1.00 96.06 80 ALA A C 1
ATOM 652 O O . ALA A 1 80 ? -8.853 -0.671 -1.660 1.00 96.06 80 ALA A O 1
ATOM 653 N N . ALA A 1 81 ? -9.022 -2.918 -1.858 1.00 95.69 81 ALA A N 1
ATOM 654 C CA . ALA A 1 81 ? -10.108 -3.080 -0.900 1.00 95.69 81 ALA A CA 1
ATOM 655 C C . ALA A 1 81 ? -9.708 -2.669 0.523 1.00 95.69 81 ALA A C 1
ATOM 657 O O . ALA A 1 81 ? -10.531 -2.110 1.232 1.00 95.69 81 ALA A O 1
ATOM 658 N N . VAL A 1 82 ? -8.446 -2.874 0.918 1.00 95.94 82 VAL A N 1
ATOM 659 C CA . VAL A 1 82 ? -7.927 -2.494 2.249 1.00 95.94 82 VAL A CA 1
ATOM 660 C C . VAL A 1 82 ? -8.197 -1.017 2.551 1.00 95.94 82 VAL A C 1
ATOM 662 O O . VAL A 1 82 ? -8.652 -0.672 3.635 1.00 95.94 82 VAL A O 1
ATOM 665 N N . GLU A 1 83 ? -7.997 -0.165 1.550 1.00 95.94 83 GLU A N 1
ATOM 666 C CA . GLU A 1 83 ? -8.192 1.280 1.649 1.00 95.94 83 GLU A CA 1
ATOM 667 C C . GLU A 1 83 ? -9.662 1.707 1.468 1.00 95.94 83 GLU A C 1
ATOM 669 O O . GLU A 1 83 ? -10.040 2.834 1.766 1.00 95.94 83 GLU A O 1
ATOM 674 N N . LEU A 1 84 ? -10.520 0.828 0.950 1.00 96.06 84 LEU A N 1
ATOM 675 C CA . LEU A 1 84 ? -11.964 1.070 0.907 1.00 96.06 84 LEU A CA 1
ATOM 676 C C . LEU A 1 84 ? -12.605 0.703 2.248 1.00 96.06 84 LEU A C 1
ATOM 678 O O . LEU A 1 84 ? -13.349 1.504 2.803 1.00 96.06 84 LEU A O 1
ATOM 682 N N . VAL A 1 85 ? -12.256 -0.464 2.793 1.00 95.12 85 VAL A N 1
ATOM 683 C CA . VAL A 1 85 ? -12.756 -0.961 4.082 1.00 95.12 85 VAL A CA 1
ATOM 684 C C . VAL A 1 85 ? -12.289 -0.076 5.238 1.00 95.12 85 VAL A C 1
ATOM 686 O O . VAL A 1 85 ? -13.044 0.129 6.180 1.00 95.12 85 VAL A O 1
ATOM 689 N N . SER A 1 86 ? -11.096 0.524 5.158 1.00 95.50 86 SER A N 1
ATOM 690 C CA . SER A 1 86 ? -10.620 1.482 6.170 1.00 95.50 86 SER A CA 1
ATOM 691 C C . SER A 1 86 ? -11.509 2.725 6.310 1.00 95.50 86 SER A C 1
ATOM 693 O O . SER A 1 86 ? -11.488 3.373 7.355 1.00 95.50 86 SER A O 1
ATOM 695 N N . ARG A 1 87 ? -12.295 3.061 5.278 1.00 96.00 87 ARG A N 1
ATOM 696 C CA . ARG A 1 87 ? -13.240 4.188 5.288 1.00 96.00 87 ARG A CA 1
ATOM 697 C C . ARG A 1 87 ? -14.618 3.805 5.811 1.00 96.00 87 ARG A C 1
ATOM 699 O O . ARG A 1 87 ? -15.431 4.695 6.057 1.00 96.00 87 ARG A O 1
ATOM 706 N N . GLU A 1 88 ? -14.910 2.513 5.948 1.00 95.50 88 GLU A N 1
ATOM 707 C CA . GLU A 1 88 ? -16.192 2.078 6.485 1.00 95.50 88 GLU A CA 1
ATOM 708 C C . GLU A 1 88 ? -16.260 2.347 7.995 1.00 95.50 88 GLU A C 1
ATOM 710 O O . GLU A 1 88 ? -15.327 2.027 8.735 1.00 95.50 88 GLU A O 1
ATOM 715 N N . PRO A 1 89 ? -17.363 2.936 8.487 1.00 96.44 89 PRO A N 1
ATOM 716 C CA . PRO A 1 89 ? -17.491 3.253 9.898 1.00 96.44 89 PRO A CA 1
ATOM 717 C C . PRO A 1 89 ? -17.719 1.994 10.737 1.00 96.44 89 PRO A C 1
ATOM 719 O O . PRO A 1 89 ? -18.440 1.069 10.348 1.00 96.44 89 PRO A O 1
ATOM 722 N N . VAL A 1 90 ? -17.177 2.006 11.956 1.00 95.25 90 VAL A N 1
ATOM 723 C CA . VAL A 1 90 ? -17.453 0.976 12.961 1.00 95.25 90 VAL A CA 1
ATOM 724 C C . VAL A 1 90 ? -18.928 1.037 13.361 1.00 95.25 90 VAL A C 1
ATOM 726 O O . VAL A 1 90 ? -19.438 2.084 13.759 1.00 95.25 90 VAL A O 1
ATOM 729 N N . ARG A 1 91 ? -19.620 -0.103 13.286 1.00 92.50 91 ARG A N 1
ATOM 730 C CA . ARG A 1 91 ? -21.018 -0.238 13.714 1.00 92.50 91 ARG A CA 1
ATOM 731 C C . ARG A 1 91 ? -21.070 -0.692 15.170 1.00 92.50 91 ARG A C 1
ATOM 733 O O . ARG A 1 91 ? -20.491 -1.717 15.519 1.00 92.50 91 ARG A O 1
ATOM 740 N N . ILE A 1 92 ? -21.777 0.061 16.006 1.00 95.25 92 ILE A N 1
ATOM 741 C CA . ILE A 1 92 ? -21.948 -0.244 17.432 1.00 95.25 92 ILE A CA 1
ATOM 742 C C . ILE A 1 92 ? -23.220 -1.080 17.607 1.00 95.25 92 ILE A C 1
ATOM 744 O O . ILE A 1 92 ? -24.253 -0.764 17.019 1.00 95.25 92 ILE A O 1
ATOM 748 N N . VAL A 1 93 ? -23.153 -2.142 18.414 1.00 94.25 93 VAL A N 1
ATOM 749 C CA . VAL A 1 93 ? -24.304 -2.996 18.745 1.00 94.25 93 VAL A CA 1
ATOM 750 C C . VAL A 1 93 ? -24.621 -2.924 20.236 1.00 94.25 93 VAL A C 1
ATOM 752 O O . VAL A 1 93 ? -23.721 -2.906 21.074 1.00 94.25 93 VAL A O 1
ATOM 755 N N . ASN A 1 94 ? -25.909 -2.926 20.574 1.00 91.62 94 ASN A N 1
ATOM 756 C CA . ASN A 1 94 ? -26.379 -2.937 21.959 1.00 91.62 94 ASN A CA 1
ATOM 757 C C . ASN A 1 94 ? -26.423 -4.380 22.477 1.00 91.62 94 ASN A C 1
ATOM 759 O O . ASN A 1 94 ? -27.471 -5.019 22.509 1.00 91.62 94 ASN A O 1
ATOM 763 N N . GLY A 1 95 ? -25.262 -4.928 22.827 1.00 92.69 95 GLY A N 1
ATOM 764 C CA . GLY A 1 95 ? -25.145 -6.290 23.336 1.00 92.69 95 GLY A CA 1
ATOM 765 C C . GLY A 1 95 ? -23.703 -6.783 23.366 1.00 92.69 95 GLY A C 1
ATOM 766 O O . GLY A 1 95 ? -22.780 -6.095 22.947 1.00 92.69 95 GLY A O 1
ATOM 767 N N . ARG A 1 96 ? -23.500 -8.010 23.856 1.00 93.44 96 ARG A N 1
ATOM 768 C CA . ARG A 1 96 ? -22.166 -8.644 23.930 1.00 93.44 96 ARG A CA 1
ATOM 769 C C . ARG A 1 96 ? -21.768 -9.409 22.662 1.00 93.44 96 ARG A C 1
ATOM 771 O O . ARG A 1 96 ? -20.680 -9.972 22.617 1.00 93.44 96 ARG A O 1
ATOM 778 N N . LYS A 1 97 ? -22.656 -9.504 21.669 1.00 92.75 97 LYS A N 1
ATOM 779 C CA . LYS A 1 97 ? -22.450 -10.274 20.435 1.00 92.75 97 LYS A CA 1
ATOM 780 C C . LYS A 1 97 ? -22.803 -9.414 19.224 1.00 92.75 97 LYS A C 1
ATOM 782 O O . LYS A 1 97 ? -23.860 -8.790 19.217 1.00 92.75 97 LYS A O 1
ATOM 787 N N . ALA A 1 98 ? -21.940 -9.430 18.212 1.00 92.00 98 ALA A N 1
ATOM 788 C CA . ALA A 1 98 ? -22.193 -8.869 16.889 1.00 92.00 98 ALA A CA 1
ATOM 789 C C . ALA A 1 98 ? -22.281 -10.014 15.869 1.00 92.00 98 ALA A C 1
ATOM 791 O O . ALA A 1 98 ? -21.520 -10.977 15.963 1.00 92.00 98 ALA A O 1
ATOM 792 N N . VAL A 1 99 ? -23.207 -9.916 14.913 1.00 91.12 99 VAL A N 1
ATOM 793 C CA . VAL A 1 99 ? -23.393 -10.896 13.831 1.00 91.12 99 VAL A CA 1
ATOM 794 C C . VAL A 1 99 ? -23.250 -10.167 12.499 1.00 91.12 99 VAL A C 1
ATOM 796 O O . VAL A 1 99 ? -23.814 -9.090 12.323 1.00 91.12 99 VAL A O 1
ATOM 799 N N . CYS A 1 100 ? -22.477 -10.746 11.580 1.00 90.19 100 CYS A N 1
ATOM 800 C CA . CYS A 1 100 ? -22.286 -10.247 10.223 1.00 90.19 100 CYS A CA 1
ATOM 801 C C . CYS A 1 100 ? -22.630 -11.366 9.237 1.00 90.19 100 CYS A C 1
ATOM 803 O O . CYS A 1 100 ? -22.102 -12.470 9.349 1.00 90.19 100 CYS A O 1
ATOM 805 N N . ASP A 1 101 ? -23.507 -11.072 8.285 1.00 90.25 101 ASP A N 1
ATOM 806 C CA . ASP A 1 101 ? -23.966 -11.974 7.224 1.00 90.25 101 ASP A CA 1
ATOM 807 C C . ASP A 1 101 ? -23.381 -11.605 5.846 1.00 90.25 101 ASP A C 1
ATOM 809 O O . ASP A 1 101 ? -23.738 -12.197 4.832 1.00 90.25 101 ASP A O 1
ATOM 813 N N . GLY A 1 102 ? -22.508 -10.593 5.787 1.00 89.94 102 GLY A N 1
ATOM 814 C CA . GLY A 1 102 ? -21.962 -10.079 4.531 1.00 89.94 102 GLY A CA 1
ATOM 815 C C . GLY A 1 102 ? -22.983 -9.355 3.643 1.00 89.94 102 GLY A C 1
ATOM 816 O O . GLY A 1 102 ? -22.700 -9.150 2.466 1.00 89.94 102 GLY A O 1
ATOM 817 N N . GLY A 1 103 ? -24.150 -8.955 4.173 1.00 84.44 103 GLY A N 1
ATOM 818 C CA . GLY A 1 103 ? -25.185 -8.241 3.414 1.00 84.44 103 GLY A CA 1
ATOM 819 C C . GLY A 1 103 ? -26.135 -9.149 2.629 1.00 84.44 103 GLY A C 1
ATOM 820 O O . GLY A 1 103 ? -26.711 -8.714 1.628 1.00 84.44 103 GLY A O 1
ATOM 821 N N . GLY A 1 104 ? -26.307 -10.402 3.059 1.00 72.38 104 GLY A N 1
ATOM 822 C CA . GLY A 1 104 ? -27.163 -11.362 2.378 1.00 72.38 104 GLY A CA 1
ATOM 823 C C . GLY A 1 104 ? -27.797 -12.419 3.279 1.00 72.38 104 GLY A C 1
ATOM 824 O O . GLY A 1 104 ? -27.271 -13.519 3.407 1.00 72.38 104 GLY A O 1
ATOM 825 N N . LEU A 1 105 ? -29.046 -12.164 3.674 1.00 53.31 105 LEU A N 1
ATOM 826 C CA . LEU A 1 105 ? -30.154 -13.073 3.372 1.00 53.31 105 LEU A CA 1
ATOM 827 C C . LEU A 1 105 ? -31.151 -12.329 2.478 1.00 53.31 105 LEU A C 1
ATOM 829 O O . LEU A 1 105 ? -31.840 -11.408 2.915 1.00 53.31 105 LEU A O 1
ATOM 833 N N . ARG A 1 106 ? -31.290 -12.757 1.217 1.00 56.78 106 ARG A N 1
ATOM 834 C CA . ARG A 1 106 ? -32.491 -12.460 0.418 1.00 56.78 106 ARG A CA 1
ATOM 835 C C . ARG A 1 106 ? -33.669 -13.299 0.920 1.00 56.78 106 ARG A C 1
ATOM 837 O O . ARG A 1 106 ? -34.258 -14.044 0.157 1.00 56.78 106 ARG A O 1
ATOM 844 N N . PHE A 1 107 ? -34.010 -13.161 2.192 1.00 47.69 107 PHE A N 1
ATOM 845 C CA . PHE A 1 107 ? -35.321 -13.504 2.712 1.00 47.69 107 PHE A CA 1
ATOM 846 C C . PHE A 1 107 ? -35.662 -12.455 3.755 1.00 47.69 107 PHE A C 1
ATOM 848 O O . PHE A 1 107 ? -35.129 -12.438 4.861 1.00 47.69 107 PHE A O 1
ATOM 855 N N . GLN A 1 108 ? -36.572 -11.558 3.378 1.00 56.62 108 GLN A N 1
ATOM 856 C CA . GLN A 1 108 ? -37.467 -11.007 4.374 1.00 56.62 108 GLN A CA 1
ATOM 857 C C . GLN A 1 108 ? -38.172 -12.192 5.023 1.00 56.62 108 GLN A C 1
ATOM 859 O O . GLN A 1 108 ? -39.074 -12.771 4.422 1.00 56.62 108 GLN A O 1
ATOM 864 N N . GLN A 1 109 ? -37.773 -12.561 6.230 1.00 49.78 109 GLN A N 1
ATOM 865 C CA . GLN A 1 109 ? -38.637 -13.360 7.070 1.00 49.78 109 GLN A CA 1
ATOM 866 C C . GLN A 1 109 ? -38.808 -12.610 8.375 1.00 49.78 109 GLN A C 1
ATOM 868 O O . GLN A 1 109 ? -37.929 -12.526 9.227 1.00 49.78 109 GLN A O 1
ATOM 873 N N . LYS A 1 110 ? -39.960 -11.934 8.407 1.00 52.75 110 LYS A N 1
ATOM 874 C CA . LYS A 1 110 ? -40.654 -11.538 9.617 1.00 52.75 110 LYS A CA 1
ATOM 875 C C . LYS A 1 110 ? -40.607 -12.729 10.562 1.00 52.75 110 LYS A C 1
ATOM 877 O O . LYS A 1 110 ? -41.173 -13.745 10.202 1.00 52.75 110 LYS A O 1
ATOM 882 N N . ASP A 1 111 ? -40.036 -12.555 11.738 1.00 48.19 111 ASP A N 1
ATOM 883 C CA . ASP A 1 111 ? -40.503 -13.259 12.923 1.00 48.19 111 ASP A CA 1
ATOM 884 C C . ASP A 1 111 ? -40.557 -12.220 14.042 1.00 48.19 111 ASP A C 1
ATOM 886 O O . ASP A 1 111 ? -39.593 -11.932 14.746 1.00 48.19 111 ASP A O 1
ATOM 890 N N . HIS A 1 112 ? -41.708 -11.548 14.096 1.00 47.22 112 HIS A N 1
ATOM 891 C CA . HIS A 1 112 ? -42.246 -11.044 15.348 1.00 47.22 112 HIS A CA 1
ATOM 892 C C . HIS A 1 112 ? -42.817 -12.255 16.091 1.00 47.22 112 HIS A C 1
ATOM 894 O O . HIS A 1 112 ? -43.897 -12.710 15.718 1.00 47.22 112 HIS A O 1
ATOM 900 N N . HIS A 1 113 ? -42.107 -12.763 17.100 1.00 39.50 113 HIS A N 1
ATOM 901 C CA . HIS A 1 113 ? -42.696 -13.178 18.376 1.00 39.50 113 HIS A CA 1
ATOM 902 C C . HIS A 1 113 ? -41.634 -13.476 19.434 1.00 39.50 113 HIS A C 1
ATOM 904 O O . HIS A 1 113 ? -40.629 -14.138 19.098 1.00 39.50 113 HIS A O 1
#

Sequence (113 aa):
MNRVVALTRNIRKPILQRWFSSSTEKLNEITEKKATEVGWSNQSTNHPGVWSANQRSRELAFYGPRFEQKDLSAQPRSMAAVELVSREPVRIVNGRKAVCDGGGLRFQQKDHH

Radius of gyration: 33.88 Å; chains: 1; bounding box: 123×29×68 Å